Protein AF-A0A4Y7XDV7-F1 (afdb_monomer_lite)

Organism: NCBI:txid197183

Secondary structure (DSSP, 8-state):
--------EE-HHHHHHHH---HHHHHHHT-TTSTT--TTSPPPEEEETTEEEEEHHHHHHHHHHHHHHHHTTSPP---

Sequence (79 aa):
MMTIAITQIINIKLVIQLTGLSRSTIYEMLKPKSKYYDPTFPKQVELTVGRVGWVAKEISDWIDSKVAAREQTEPPLAS

Structure (mmCIF, N/CA/C/O backbone):
data_AF-A0A4Y7XDV7-F1
#
_entry.id   AF-A0A4Y7XDV7-F1
#
loop_
_atom_site.group_PDB
_atom_site.id
_atom_site.type_symbol
_atom_site.label_atom_id
_atom_site.label_alt_id
_atom_site.label_comp_id
_atom_site.label_asym_id
_atom_site.label_entity_id
_atom_site.label_seq_id
_atom_site.pdbx_PDB_ins_code
_atom_site.Cartn_x
_atom_site.Cartn_y
_atom_site.Cartn_z
_atom_site.occupancy
_atom_site.B_iso_or_equiv
_atom_site.auth_seq_id
_atom_site.auth_comp_id
_atom_site.auth_asym_id
_atom_site.auth_atom_id
_atom_site.pdbx_PDB_model_num
ATOM 1 N N . MET A 1 1 ? -4.126 -28.874 -16.557 1.00 63.94 1 MET A N 1
ATOM 2 C CA . MET A 1 1 ? -4.001 -27.503 -17.101 1.00 63.94 1 MET A CA 1
ATOM 3 C C . MET A 1 1 ? -3.325 -26.646 -16.051 1.00 63.94 1 MET A C 1
ATOM 5 O O . MET A 1 1 ? -3.746 -26.709 -14.907 1.00 63.94 1 MET A O 1
ATOM 9 N N . MET A 1 2 ? -2.293 -25.888 -16.412 1.00 66.25 2 MET A N 1
ATOM 10 C CA . MET A 1 2 ? -1.676 -24.910 -15.515 1.00 66.25 2 MET A CA 1
ATOM 11 C C . MET A 1 2 ? -2.095 -23.527 -16.010 1.00 66.25 2 MET A C 1
ATOM 13 O O . MET A 1 2 ? -1.857 -23.192 -17.169 1.00 66.25 2 MET A O 1
ATOM 17 N N . THR A 1 3 ? -2.792 -22.757 -15.183 1.00 72.25 3 THR A N 1
ATOM 18 C CA . THR A 1 3 ? -3.133 -21.371 -15.513 1.00 72.25 3 THR A CA 1
ATOM 19 C C . THR A 1 3 ? -1.875 -20.521 -15.405 1.00 72.25 3 THR A C 1
ATOM 21 O O . THR A 1 3 ? -1.218 -20.525 -14.365 1.00 72.25 3 THR A O 1
ATOM 24 N N . ILE A 1 4 ? -1.544 -19.769 -16.452 1.00 72.62 4 ILE A N 1
ATOM 25 C CA . ILE A 1 4 ? -0.550 -18.701 -16.340 1.00 72.62 4 ILE A CA 1
ATOM 26 C C . ILE A 1 4 ? -1.243 -17.532 -15.637 1.00 72.62 4 ILE A C 1
ATOM 28 O O . ILE A 1 4 ? -2.166 -16.936 -16.188 1.00 72.62 4 ILE A O 1
ATOM 32 N N . ALA A 1 5 ? -0.824 -17.220 -14.412 1.00 71.12 5 ALA A N 1
ATOM 33 C CA . ALA A 1 5 ? -1.262 -16.014 -13.722 1.00 71.12 5 ALA A CA 1
ATOM 34 C C . ALA A 1 5 ? -0.402 -14.841 -14.204 1.00 71.12 5 ALA A C 1
ATOM 36 O O . ALA A 1 5 ? 0.806 -14.807 -13.970 1.00 71.12 5 ALA A O 1
ATOM 37 N N . ILE A 1 6 ? -1.014 -13.891 -14.908 1.00 81.56 6 ILE A N 1
ATOM 38 C CA . ILE A 1 6 ? -0.324 -12.671 -15.324 1.00 81.56 6 ILE A CA 1
ATOM 39 C C . ILE A 1 6 ? -0.265 -11.723 -14.125 1.00 81.56 6 ILE A C 1
ATOM 41 O O . ILE A 1 6 ? -1.290 -11.235 -13.652 1.00 81.56 6 ILE A O 1
ATOM 45 N N . THR A 1 7 ? 0.945 -11.414 -13.666 1.00 88.38 7 THR A N 1
ATOM 46 C CA . THR A 1 7 ? 1.161 -10.384 -12.647 1.00 88.38 7 THR A CA 1
ATOM 47 C C . THR A 1 7 ? 1.094 -9.006 -13.297 1.00 88.38 7 THR A C 1
ATOM 49 O O . THR A 1 7 ? 1.800 -8.726 -14.265 1.00 88.38 7 THR A O 1
ATOM 52 N N . GLN A 1 8 ? 0.230 -8.137 -12.778 1.00 94.50 8 GLN A N 1
ATOM 53 C CA . GLN A 1 8 ? 0.088 -6.753 -13.232 1.00 94.50 8 GLN A CA 1
ATOM 54 C C . GLN A 1 8 ? 0.565 -5.796 -12.143 1.00 94.50 8 GLN A C 1
ATOM 56 O O . GLN A 1 8 ? 0.232 -5.979 -10.971 1.00 94.50 8 GLN A O 1
ATOM 61 N N . ILE A 1 9 ? 1.329 -4.773 -12.535 1.00 96.50 9 ILE A N 1
ATOM 62 C CA . ILE A 1 9 ? 1.764 -3.702 -11.636 1.00 96.50 9 ILE A CA 1
ATOM 63 C C . ILE A 1 9 ? 0.891 -2.471 -11.859 1.00 96.50 9 ILE A C 1
ATOM 65 O O . ILE A 1 9 ? 0.736 -2.000 -12.985 1.00 96.50 9 ILE A O 1
ATOM 69 N N . ILE A 1 10 ? 0.352 -1.928 -10.772 1.00 97.19 10 ILE A N 1
ATOM 70 C CA . ILE A 1 10 ? -0.518 -0.757 -10.773 1.00 97.19 10 ILE A CA 1
ATOM 71 C C . ILE A 1 10 ? 0.167 0.437 -10.114 1.00 97.19 10 ILE A C 1
ATOM 73 O O . ILE A 1 10 ? 0.955 0.302 -9.179 1.00 97.19 10 ILE A O 1
ATOM 77 N N . ASN A 1 11 ? -0.115 1.633 -10.625 1.00 97.12 11 ASN A N 1
ATOM 78 C CA . ASN A 1 11 ? 0.436 2.870 -10.080 1.00 97.12 11 ASN A CA 1
ATOM 79 C C . ASN A 1 11 ? -0.394 3.382 -8.891 1.00 97.12 11 ASN A C 1
ATOM 81 O O . ASN A 1 11 ? -1.521 2.947 -8.655 1.00 97.12 11 ASN A O 1
ATOM 85 N N . ILE A 1 12 ? 0.134 4.391 -8.194 1.00 97.19 12 ILE A N 1
ATOM 86 C CA . ILE A 1 12 ? -0.529 4.993 -7.030 1.00 97.19 12 ILE A CA 1
ATOM 87 C C . ILE A 1 12 ? -1.931 5.547 -7.332 1.00 97.19 12 ILE A C 1
ATOM 89 O O . ILE A 1 12 ? -2.782 5.530 -6.453 1.00 97.19 12 ILE A O 1
ATOM 93 N N . LYS A 1 13 ? -2.211 6.029 -8.554 1.00 97.62 13 LYS A N 1
ATOM 94 C CA . LYS A 1 13 ? -3.548 6.548 -8.898 1.00 97.62 13 LYS A CA 1
ATOM 95 C C . LYS A 1 13 ? -4.586 5.429 -8.868 1.00 97.62 13 LYS A C 1
ATOM 97 O O . LYS A 1 13 ? -5.665 5.635 -8.328 1.00 97.62 13 LYS A O 1
ATOM 102 N N . LEU A 1 14 ? -4.240 4.258 -9.398 1.00 97.75 14 LEU A N 1
ATOM 103 C CA . LEU A 1 14 ? -5.134 3.106 -9.381 1.00 97.75 14 LEU A CA 1
ATOM 104 C C . LEU A 1 14 ? -5.252 2.509 -7.972 1.00 97.75 14 LEU A C 1
ATOM 106 O O . LEU A 1 14 ? -6.351 2.167 -7.559 1.00 97.75 14 LEU A O 1
ATOM 110 N N . VAL A 1 15 ? -4.169 2.481 -7.186 1.00 97.69 15 VAL A N 1
ATOM 111 C CA . VAL A 1 15 ? -4.246 2.078 -5.767 1.00 97.69 15 VAL A CA 1
ATOM 112 C C . VAL A 1 15 ? -5.201 2.987 -4.983 1.00 97.69 15 VAL A C 1
ATOM 114 O O . VAL A 1 15 ? -6.036 2.488 -4.232 1.00 97.69 15 VAL A O 1
ATOM 117 N N . ILE A 1 16 ? -5.138 4.307 -5.191 1.00 98.12 16 ILE A N 1
ATOM 118 C CA . ILE A 1 16 ? -6.081 5.270 -4.593 1.00 98.12 16 ILE A CA 1
ATOM 119 C C . ILE A 1 16 ? -7.521 4.950 -5.011 1.00 98.12 16 ILE A C 1
ATOM 121 O O . ILE A 1 16 ? -8.409 4.939 -4.168 1.00 98.12 16 ILE A O 1
ATOM 125 N N . GLN A 1 17 ? -7.758 4.670 -6.296 1.00 98.06 17 GLN A N 1
ATOM 126 C CA . GLN A 1 17 ? -9.097 4.342 -6.796 1.00 98.06 17 GLN A CA 1
ATOM 127 C C . GLN A 1 17 ? -9.652 3.045 -6.195 1.00 98.06 17 GLN A C 1
ATOM 129 O O . GLN A 1 17 ? -10.824 3.007 -5.842 1.00 98.06 17 GLN A O 1
ATOM 134 N N . LEU A 1 18 ? -8.823 2.006 -6.065 1.00 96.94 18 LEU A N 1
ATOM 135 C CA . LEU A 1 18 ? -9.245 0.702 -5.544 1.00 96.94 18 LEU A CA 1
ATOM 136 C C . LEU A 1 18 ? -9.472 0.717 -4.031 1.00 96.94 18 LEU A C 1
ATOM 138 O O . LEU A 1 18 ? -10.402 0.090 -3.541 1.00 96.94 18 LEU A O 1
ATOM 142 N N . THR A 1 19 ? -8.620 1.422 -3.287 1.00 96.62 19 THR A N 1
ATOM 143 C CA . THR A 1 19 ? -8.665 1.427 -1.815 1.00 96.62 19 THR A CA 1
ATOM 144 C C . THR A 1 19 ? -9.502 2.570 -1.239 1.00 96.62 19 THR A C 1
ATOM 146 O O . THR A 1 19 ? -9.843 2.540 -0.060 1.00 96.62 19 THR A O 1
ATOM 149 N N . GLY A 1 20 ? -9.792 3.611 -2.028 1.00 97.00 20 GLY A N 1
ATOM 150 C CA . GLY A 1 20 ? -10.425 4.850 -1.560 1.00 97.00 20 GLY A CA 1
ATOM 151 C C . GLY A 1 20 ? -9.534 5.707 -0.651 1.00 97.00 20 GLY A C 1
ATOM 152 O O . GLY A 1 20 ? -9.973 6.745 -0.154 1.00 97.00 20 GLY A O 1
ATOM 153 N N . LEU A 1 21 ? -8.281 5.301 -0.418 1.00 96.88 21 LEU A N 1
ATOM 154 C CA . LEU A 1 21 ? -7.358 5.991 0.477 1.00 96.88 21 LEU A CA 1
ATOM 155 C C . LEU A 1 21 ? -6.624 7.123 -0.233 1.00 96.88 21 LEU A C 1
ATOM 157 O O . LEU A 1 21 ? -6.260 7.033 -1.405 1.00 96.88 21 LEU A O 1
ATOM 161 N N . SER A 1 22 ? -6.327 8.188 0.511 1.00 97.50 22 SER A N 1
ATOM 162 C CA . SER A 1 22 ? -5.492 9.269 -0.007 1.00 97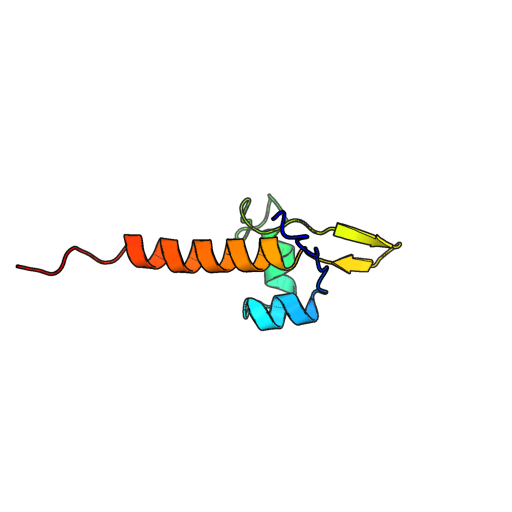.50 22 SER A CA 1
ATOM 163 C C . SER A 1 22 ? -4.054 8.796 -0.249 1.00 97.50 22 SER A C 1
ATOM 165 O O . SER A 1 22 ? -3.542 7.908 0.438 1.00 97.50 22 SER A O 1
ATOM 167 N N . ARG A 1 23 ? -3.350 9.461 -1.175 1.00 96.56 23 ARG A N 1
ATOM 168 C CA . ARG A 1 23 ? -1.921 9.213 -1.430 1.00 96.56 23 ARG A CA 1
ATOM 169 C C . ARG A 1 23 ? -1.084 9.268 -0.149 1.00 96.56 23 ARG A C 1
ATOM 171 O O . ARG A 1 23 ? -0.224 8.417 0.055 1.00 96.56 23 ARG A O 1
ATOM 178 N N . SER A 1 24 ? -1.317 10.279 0.686 1.00 96.81 24 SER A N 1
ATOM 179 C CA . SER A 1 24 ? -0.570 10.469 1.930 1.00 96.81 24 SER A CA 1
ATOM 180 C C . SER A 1 24 ? -0.809 9.309 2.889 1.00 96.81 24 SER A C 1
ATOM 182 O O . SER A 1 24 ? 0.153 8.772 3.423 1.00 96.81 24 SER A O 1
ATOM 184 N N . THR A 1 25 ? -2.061 8.865 3.038 1.00 96.75 25 THR A N 1
ATOM 185 C CA . THR A 1 25 ? -2.409 7.706 3.872 1.00 96.75 25 THR A CA 1
ATOM 186 C C . THR A 1 25 ? -1.675 6.452 3.409 1.00 96.75 25 THR A C 1
ATOM 188 O O . THR A 1 25 ? -1.054 5.789 4.228 1.00 96.75 25 THR A O 1
ATOM 191 N N . ILE A 1 26 ? -1.661 6.176 2.102 1.00 96.94 26 ILE A N 1
ATOM 192 C CA . ILE A 1 26 ? -0.958 5.014 1.537 1.00 96.94 26 ILE A CA 1
ATOM 193 C C . ILE A 1 26 ? 0.539 5.049 1.877 1.00 96.94 26 ILE A C 1
ATOM 195 O O . ILE A 1 26 ? 1.103 4.044 2.300 1.00 96.94 26 ILE A O 1
ATOM 199 N N . TYR A 1 27 ? 1.200 6.203 1.744 1.00 95.31 27 TYR A N 1
ATOM 200 C CA . TYR A 1 27 ? 2.615 6.309 2.114 1.00 95.31 27 TYR A CA 1
ATOM 201 C C . TYR A 1 27 ? 2.858 6.235 3.623 1.00 95.31 27 TYR A C 1
ATOM 203 O O . TYR A 1 27 ? 3.897 5.729 4.039 1.00 95.31 27 TYR A O 1
ATOM 211 N N . GLU A 1 28 ? 1.929 6.720 4.443 1.00 96.06 28 GLU A N 1
ATOM 212 C CA . GLU A 1 28 ? 2.003 6.593 5.899 1.00 96.06 28 GLU A CA 1
ATOM 213 C C . GLU A 1 28 ? 1.851 5.136 6.351 1.00 96.06 28 GLU A C 1
ATOM 215 O O . GLU A 1 28 ? 2.605 4.691 7.213 1.00 96.06 28 GLU A O 1
ATOM 220 N N . MET A 1 29 ? 0.985 4.355 5.701 1.00 95.88 29 MET A N 1
ATOM 221 C CA . MET A 1 29 ? 0.826 2.922 5.978 1.00 95.88 29 MET A CA 1
ATOM 222 C C . MET A 1 29 ? 2.097 2.106 5.750 1.00 95.88 29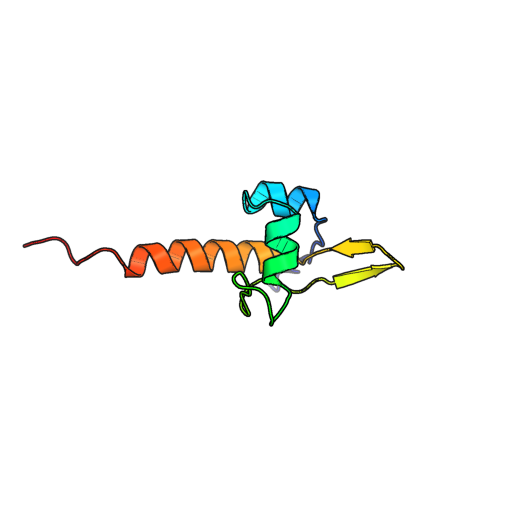 MET A C 1
ATOM 224 O O . MET A 1 29 ? 2.278 1.063 6.368 1.00 95.88 29 MET A O 1
ATOM 228 N N . LEU A 1 30 ? 3.004 2.599 4.909 1.00 94.25 30 LEU A N 1
ATOM 229 C CA . LEU A 1 30 ? 4.275 1.946 4.607 1.00 94.25 30 LEU A CA 1
ATOM 230 C C . LEU A 1 30 ? 5.397 2.309 5.586 1.00 94.25 30 LEU A C 1
ATOM 232 O O . LEU A 1 30 ? 6.456 1.685 5.556 1.00 94.25 30 LEU A O 1
ATOM 236 N N . LYS A 1 31 ? 5.206 3.323 6.436 1.00 95.12 31 LYS A N 1
ATOM 237 C CA . LYS A 1 31 ? 6.229 3.801 7.372 1.00 95.12 31 LYS A CA 1
ATOM 238 C C . LYS A 1 31 ? 6.031 3.146 8.738 1.00 95.12 31 LYS A C 1
ATOM 240 O O . LYS A 1 31 ? 5.076 3.512 9.412 1.00 95.12 31 LYS A O 1
ATOM 245 N N . PRO A 1 32 ? 6.972 2.324 9.240 1.00 93.25 32 PRO A N 1
ATOM 246 C CA . PRO A 1 32 ? 6.849 1.661 10.547 1.00 93.25 32 PRO A CA 1
ATOM 247 C C . PRO A 1 32 ? 6.618 2.595 11.741 1.00 93.25 32 PRO A C 1
ATOM 249 O O . PRO A 1 32 ? 6.105 2.181 12.771 1.00 93.25 32 PRO A O 1
ATOM 252 N N . LYS A 1 33 ? 7.025 3.863 11.614 1.00 93.25 33 LYS A N 1
ATOM 253 C CA . LYS A 1 33 ? 6.883 4.888 12.656 1.00 93.25 33 LYS A CA 1
ATOM 254 C C . LYS A 1 33 ? 5.562 5.660 12.581 1.00 93.25 33 LYS A C 1
ATOM 256 O O . LYS A 1 33 ? 5.315 6.505 13.435 1.00 93.25 33 LYS A O 1
ATOM 261 N N . SER A 1 34 ? 4.754 5.441 11.546 1.00 94.06 34 SER A N 1
ATOM 262 C CA . SER A 1 34 ? 3.479 6.134 11.391 1.00 94.06 34 SER A CA 1
ATOM 263 C C . SER A 1 34 ? 2.397 5.496 12.252 1.00 94.06 34 SER A C 1
ATOM 265 O O . SER A 1 34 ? 2.344 4.277 12.397 1.00 94.06 34 SER A O 1
ATOM 267 N N . LYS A 1 35 ? 1.457 6.315 12.735 1.00 92.88 35 LYS A N 1
ATOM 268 C CA . LYS A 1 35 ? 0.217 5.840 13.367 1.00 92.88 35 LYS A CA 1
ATOM 269 C C . LYS A 1 35 ? -0.588 4.922 12.439 1.00 92.88 35 LYS A C 1
ATOM 271 O O . LYS A 1 35 ? -1.315 4.061 12.920 1.00 92.88 35 LYS A O 1
ATOM 276 N N . TYR A 1 36 ? -0.484 5.137 11.130 1.00 92.38 36 TYR A N 1
ATOM 277 C CA . TYR A 1 36 ? -1.235 4.382 10.132 1.00 92.38 36 TYR A CA 1
ATOM 278 C C . TYR A 1 36 ? -0.479 3.161 9.614 1.00 92.38 36 TYR A C 1
ATOM 280 O O . TYR A 1 36 ? -0.981 2.523 8.698 1.00 92.38 36 TYR A O 1
ATOM 288 N N . TYR A 1 37 ? 0.703 2.845 10.158 1.00 95.44 37 TYR A N 1
ATOM 289 C CA . TYR A 1 37 ? 1.496 1.710 9.699 1.00 95.44 37 TYR A CA 1
ATOM 290 C C . TYR A 1 37 ? 0.673 0.425 9.697 1.00 95.44 37 TYR A C 1
ATOM 292 O O . TYR A 1 37 ? 0.128 0.025 10.727 1.00 95.44 37 TYR A O 1
ATOM 300 N N . ASP A 1 38 ? 0.627 -0.230 8.544 1.00 94.06 38 ASP A N 1
ATOM 301 C CA . ASP A 1 38 ? -0.012 -1.526 8.397 1.00 94.06 38 ASP A CA 1
ATOM 302 C C . ASP A 1 38 ? 1.006 -2.491 7.774 1.00 94.06 38 ASP A C 1
ATOM 304 O O . ASP A 1 38 ? 1.287 -2.393 6.577 1.00 94.06 38 ASP A O 1
ATOM 308 N N . PRO A 1 39 ? 1.571 -3.434 8.553 1.00 94.19 39 PRO A N 1
ATOM 309 C CA . PRO A 1 39 ? 2.537 -4.397 8.030 1.00 94.19 39 PRO A CA 1
ATOM 310 C C . PRO A 1 39 ? 1.930 -5.356 6.995 1.00 94.19 39 PRO A C 1
ATOM 312 O O . PRO A 1 39 ? 2.682 -6.026 6.290 1.00 94.19 39 PRO A O 1
ATOM 315 N N . THR A 1 40 ? 0.598 -5.437 6.910 1.00 95.12 40 THR A N 1
ATOM 316 C CA . THR A 1 40 ? -0.116 -6.254 5.919 1.00 95.12 40 THR A CA 1
ATOM 317 C C . THR A 1 40 ? -0.343 -5.518 4.602 1.00 95.12 40 THR A C 1
ATOM 319 O O . THR A 1 40 ? -0.691 -6.151 3.608 1.00 95.12 40 THR A O 1
ATOM 322 N N . PHE A 1 41 ? -0.140 -4.195 4.566 1.00 96.50 41 PHE A N 1
ATOM 323 C CA . PHE A 1 41 ? -0.321 -3.423 3.344 1.00 96.50 41 PHE A CA 1
ATOM 324 C C . PHE A 1 41 ? 0.785 -3.746 2.320 1.00 96.50 41 PHE A C 1
ATOM 326 O O . PHE A 1 41 ? 1.964 -3.797 2.693 1.00 96.50 41 PHE A O 1
ATOM 333 N N . PRO A 1 42 ? 0.448 -3.938 1.028 1.00 96.94 42 PRO A N 1
ATOM 334 C CA . PRO A 1 42 ? 1.422 -4.350 0.022 1.00 96.94 42 PRO A CA 1
ATOM 335 C C . PRO A 1 42 ? 2.585 -3.372 -0.140 1.00 96.94 42 PRO A C 1
ATOM 337 O O . PRO A 1 42 ? 2.419 -2.147 -0.176 1.00 96.94 42 PRO A O 1
ATOM 340 N N . LYS A 1 43 ? 3.790 -3.928 -0.274 1.00 95.44 43 LYS A N 1
ATOM 341 C CA . LYS A 1 43 ? 5.016 -3.144 -0.445 1.00 95.44 43 LYS A CA 1
ATOM 342 C C . LYS A 1 43 ? 5.122 -2.604 -1.868 1.00 95.44 43 LYS A C 1
ATOM 344 O O . LYS A 1 43 ? 4.581 -3.159 -2.819 1.00 95.44 43 LYS A O 1
ATOM 349 N N . GLN A 1 44 ? 5.850 -1.502 -2.001 1.00 95.62 44 GLN A N 1
ATOM 350 C CA . GLN A 1 44 ? 6.116 -0.897 -3.301 1.00 95.62 44 GLN A CA 1
ATOM 351 C C . GLN A 1 44 ? 7.138 -1.742 -4.072 1.00 95.62 44 GLN A C 1
ATOM 353 O O . GLN A 1 44 ? 8.137 -2.179 -3.501 1.00 95.62 44 GLN A O 1
ATOM 358 N N . VAL A 1 45 ? 6.922 -1.897 -5.373 1.00 95.75 45 VAL A N 1
ATOM 359 C CA . VAL A 1 45 ? 7.880 -2.442 -6.336 1.00 95.75 45 VAL A CA 1
ATOM 360 C C . VAL A 1 45 ? 8.500 -1.276 -7.097 1.00 95.75 45 VAL A C 1
ATOM 362 O O . VAL A 1 45 ? 7.787 -0.501 -7.742 1.00 95.75 45 VAL A O 1
ATOM 365 N N . GLU A 1 46 ? 9.821 -1.138 -7.026 1.00 95.50 46 GLU A N 1
ATOM 366 C CA . GLU A 1 46 ? 10.557 -0.171 -7.840 1.00 95.50 46 GLU A CA 1
ATOM 367 C C . GLU A 1 46 ? 10.658 -0.690 -9.279 1.00 95.50 46 GLU A C 1
ATOM 369 O O . GLU A 1 46 ? 11.199 -1.764 -9.530 1.00 95.50 46 GLU A O 1
ATOM 374 N N . LEU A 1 47 ? 10.085 0.056 -10.226 1.00 93.38 47 LEU A N 1
ATOM 375 C CA . LEU A 1 47 ? 10.091 -0.299 -11.648 1.00 93.38 47 LEU A CA 1
ATOM 376 C C . LEU A 1 47 ? 11.260 0.359 -12.377 1.00 93.38 47 LEU A C 1
ATOM 378 O O . LEU A 1 47 ? 11.895 -0.251 -13.231 1.00 93.38 47 LEU A O 1
ATOM 382 N N . THR A 1 48 ? 11.511 1.627 -12.054 1.00 93.62 48 THR A N 1
ATOM 383 C CA . THR A 1 48 ? 12.627 2.434 -12.553 1.00 93.62 48 THR A CA 1
ATOM 384 C C . THR A 1 48 ? 13.003 3.462 -11.492 1.00 93.62 48 THR A C 1
ATOM 386 O O . THR A 1 48 ? 12.254 3.673 -10.537 1.00 93.62 48 THR A O 1
ATOM 389 N N . VAL A 1 49 ? 14.079 4.212 -11.737 1.00 92.69 49 VAL A N 1
ATOM 390 C CA . VAL A 1 49 ? 14.453 5.370 -10.915 1.00 92.69 49 VAL A CA 1
ATOM 391 C C . VAL A 1 49 ? 13.252 6.311 -10.756 1.00 92.69 49 VAL A C 1
ATOM 393 O O . VAL A 1 49 ? 12.727 6.844 -11.736 1.00 92.69 49 VAL A O 1
ATOM 396 N N . GLY A 1 50 ? 12.780 6.469 -9.519 1.00 88.44 50 GLY A N 1
ATOM 397 C CA . GLY A 1 50 ? 11.673 7.364 -9.165 1.00 88.44 50 GLY A CA 1
ATOM 398 C C . GLY A 1 50 ? 10.269 6.890 -9.561 1.00 88.44 50 GLY A C 1
ATOM 399 O O . GLY A 1 50 ? 9.306 7.630 -9.347 1.00 88.44 50 GLY A O 1
ATOM 400 N N . ARG A 1 51 ? 10.108 5.679 -10.115 1.00 92.94 51 ARG A N 1
ATOM 401 C CA . ARG A 1 51 ? 8.791 5.108 -10.433 1.00 92.94 51 ARG A CA 1
ATOM 402 C C . ARG A 1 51 ? 8.565 3.819 -9.662 1.00 92.94 51 ARG A C 1
ATOM 404 O O . ARG A 1 51 ? 9.231 2.813 -9.890 1.00 92.94 51 ARG A O 1
ATOM 411 N N . VAL A 1 52 ? 7.540 3.851 -8.822 1.00 96.44 52 VAL A N 1
ATOM 412 C CA . VAL A 1 52 ? 7.092 2.709 -8.027 1.00 96.44 52 VAL A CA 1
ATOM 413 C C . VAL A 1 52 ? 5.680 2.289 -8.423 1.00 96.44 52 VAL A C 1
ATOM 415 O O . VAL A 1 52 ? 4.890 3.098 -8.924 1.00 96.44 52 VAL A O 1
ATOM 418 N N . GLY A 1 53 ? 5.361 1.026 -8.181 1.00 96.75 53 GLY A N 1
ATOM 419 C CA . GLY A 1 53 ? 4.021 0.473 -8.317 1.00 96.75 53 GLY A CA 1
ATOM 420 C C . GLY A 1 53 ? 3.748 -0.603 -7.274 1.00 96.75 53 GLY A C 1
ATOM 421 O O . GLY A 1 53 ? 4.582 -0.870 -6.416 1.00 96.75 53 GLY A O 1
ATOM 422 N N . TRP A 1 54 ? 2.576 -1.216 -7.351 1.00 97.75 54 TRP A N 1
ATOM 423 C CA . TRP A 1 54 ? 2.152 -2.309 -6.479 1.00 97.75 54 TRP A CA 1
ATOM 424 C C . TRP A 1 54 ? 1.639 -3.462 -7.321 1.00 97.75 54 TRP A C 1
ATOM 426 O O . TRP A 1 54 ? 1.091 -3.242 -8.402 1.00 97.75 54 TRP A O 1
ATOM 436 N N . VAL A 1 55 ? 1.788 -4.689 -6.835 1.00 97.06 55 VAL A N 1
ATOM 437 C CA . VAL A 1 55 ? 1.191 -5.846 -7.497 1.00 97.06 55 VAL A CA 1
ATOM 438 C C . VAL A 1 55 ? -0.325 -5.784 -7.317 1.00 97.06 55 VAL A C 1
ATOM 440 O O . VAL A 1 55 ? -0.826 -5.729 -6.197 1.00 97.06 55 VAL A O 1
ATOM 443 N N . ALA A 1 56 ? -1.068 -5.810 -8.425 1.00 96.00 56 ALA A N 1
ATOM 444 C CA . ALA A 1 56 ? -2.528 -5.711 -8.413 1.00 96.00 56 ALA A CA 1
ATOM 445 C C . ALA A 1 56 ? -3.172 -6.786 -7.527 1.00 96.00 56 ALA A C 1
ATOM 447 O O . ALA A 1 56 ? -4.085 -6.493 -6.760 1.00 96.00 56 ALA A O 1
ATOM 448 N N . LYS A 1 57 ? -2.652 -8.017 -7.605 1.00 94.94 57 LYS A N 1
ATOM 449 C CA . LYS A 1 57 ? -3.131 -9.140 -6.801 1.00 94.94 57 LYS A CA 1
ATOM 450 C C . LYS A 1 57 ? -2.934 -8.900 -5.305 1.00 94.94 57 LYS A C 1
ATOM 452 O O . LYS A 1 57 ? -3.867 -9.116 -4.554 1.00 94.94 57 LYS A O 1
ATOM 457 N N . GLU A 1 58 ? -1.774 -8.405 -4.878 1.00 96.62 58 GLU A N 1
ATOM 458 C CA . GLU A 1 58 ? -1.520 -8.137 -3.455 1.00 96.62 58 GLU A CA 1
ATOM 459 C C . GLU A 1 58 ? -2.458 -7.054 -2.908 1.00 96.62 58 GLU A C 1
ATOM 461 O O . GLU A 1 58 ? -2.931 -7.156 -1.781 1.00 96.62 58 GLU A O 1
ATOM 466 N N . ILE A 1 59 ? -2.763 -6.030 -3.714 1.00 97.31 59 ILE A N 1
ATOM 467 C CA . ILE A 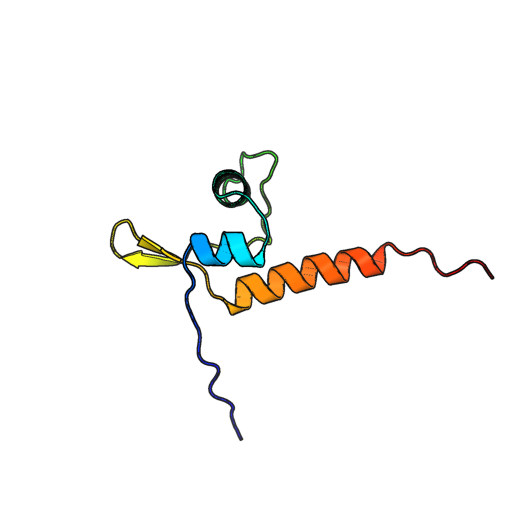1 59 ? -3.735 -4.992 -3.344 1.00 97.31 59 ILE A CA 1
ATOM 468 C C . ILE A 1 59 ? -5.144 -5.581 -3.237 1.00 97.31 59 ILE A C 1
ATOM 470 O O . ILE A 1 59 ? -5.845 -5.265 -2.280 1.00 97.31 59 ILE A O 1
ATOM 474 N N . SER A 1 60 ? -5.543 -6.453 -4.169 1.00 96.19 60 SER A N 1
ATOM 475 C CA . SER A 1 60 ? -6.823 -7.172 -4.094 1.00 96.19 60 SER A CA 1
ATOM 476 C C . SER A 1 60 ? -6.898 -8.050 -2.847 1.00 96.19 60 SER A C 1
ATOM 478 O O . SER A 1 60 ? -7.817 -7.891 -2.055 1.00 96.19 60 SER A O 1
ATOM 480 N N . ASP A 1 61 ? -5.890 -8.897 -2.624 1.00 95.81 61 ASP A N 1
ATOM 481 C CA . ASP A 1 61 ? -5.819 -9.802 -1.475 1.00 95.81 61 ASP A CA 1
ATOM 482 C C . ASP A 1 61 ? -5.879 -9.009 -0.151 1.00 95.81 61 ASP A C 1
ATOM 484 O O . ASP A 1 61 ? -6.531 -9.418 0.811 1.00 95.81 61 ASP A O 1
ATOM 488 N N . TRP A 1 62 ? -5.232 -7.838 -0.093 1.00 97.06 62 TRP A N 1
ATOM 489 C CA . TRP A 1 62 ? -5.307 -6.953 1.068 1.00 97.06 62 TRP A CA 1
ATOM 490 C C . TRP A 1 62 ? -6.717 -6.381 1.274 1.00 97.06 62 TRP A C 1
ATOM 492 O O . TRP A 1 62 ? -7.203 -6.388 2.406 1.00 97.06 62 TRP A O 1
ATOM 502 N N . ILE A 1 63 ? -7.399 -5.929 0.215 1.00 96.19 63 ILE A N 1
ATOM 503 C CA . ILE A 1 63 ? -8.797 -5.464 0.296 1.00 96.19 63 ILE A CA 1
ATOM 504 C C . ILE A 1 63 ? -9.697 -6.596 0.798 1.00 96.19 63 ILE A C 1
ATOM 506 O O . ILE A 1 63 ? -10.452 -6.393 1.750 1.00 96.19 63 ILE A O 1
ATOM 510 N N . ASP A 1 64 ? -9.560 -7.793 0.229 1.00 96.1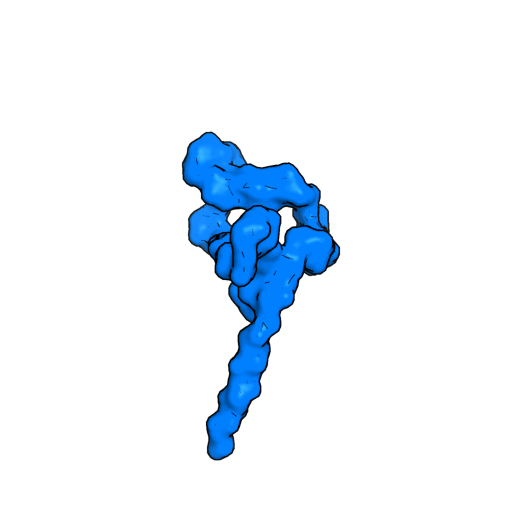9 64 ASP A N 1
ATOM 511 C CA . ASP A 1 64 ? -10.330 -8.973 0.625 1.00 96.19 64 ASP A CA 1
ATOM 512 C C . ASP A 1 64 ? -10.095 -9.314 2.101 1.00 96.19 64 ASP A C 1
ATOM 514 O O . ASP A 1 64 ? -11.042 -9.602 2.831 1.00 96.19 64 ASP A O 1
ATOM 518 N N . SER A 1 65 ? -8.859 -9.169 2.595 1.00 95.69 65 SER A N 1
ATOM 519 C CA . SER A 1 65 ? -8.561 -9.346 4.021 1.00 95.69 65 SER A CA 1
ATOM 520 C C . SER A 1 65 ? -9.298 -8.340 4.918 1.00 95.69 65 SER A C 1
ATOM 522 O O . SER A 1 65 ? -9.754 -8.705 6.003 1.00 95.69 65 SER A O 1
ATOM 524 N N . LYS A 1 66 ? -9.470 -7.081 4.477 1.00 94.19 66 LYS A N 1
ATOM 525 C CA . LYS A 1 66 ? -10.231 -6.064 5.226 1.00 94.19 66 LYS A CA 1
ATOM 526 C C . LYS A 1 66 ? -11.728 -6.357 5.211 1.00 94.19 66 LYS A C 1
ATOM 528 O O . LYS A 1 66 ? -12.391 -6.130 6.221 1.00 94.19 66 LYS A O 1
ATOM 533 N N . VAL A 1 67 ? -12.246 -6.877 4.099 1.00 94.69 67 VAL A N 1
ATOM 534 C CA . VAL A 1 67 ? -13.644 -7.314 3.990 1.00 94.69 67 VAL A CA 1
ATOM 535 C C . VAL A 1 67 ? -13.898 -8.522 4.894 1.00 94.69 67 VAL A C 1
ATOM 537 O O . VAL A 1 67 ? -14.825 -8.484 5.696 1.00 94.69 67 VAL A O 1
ATOM 540 N N . ALA A 1 68 ? -13.041 -9.541 4.854 1.00 93.50 68 ALA A N 1
ATOM 541 C CA . ALA A 1 68 ? -13.169 -10.730 5.696 1.00 93.50 68 ALA A CA 1
ATOM 542 C C . ALA A 1 68 ? -13.059 -10.407 7.198 1.00 93.50 68 ALA A C 1
ATOM 544 O O . ALA A 1 68 ? -13.794 -10.960 8.014 1.00 93.50 68 ALA A O 1
ATOM 545 N N . ALA A 1 69 ? -12.184 -9.469 7.579 1.00 90.25 69 ALA A N 1
ATOM 546 C CA . ALA A 1 69 ? -12.062 -9.027 8.969 1.00 90.25 69 ALA A CA 1
ATOM 547 C C . ALA A 1 69 ? -13.354 -8.376 9.505 1.00 90.25 69 ALA A C 1
ATOM 549 O O . ALA A 1 69 ? -13.646 -8.496 10.696 1.00 90.25 69 ALA A O 1
ATOM 550 N N . ARG A 1 70 ? -14.156 -7.733 8.640 1.00 89.50 70 ARG A N 1
ATOM 551 C CA . ARG A 1 70 ? -15.480 -7.195 9.006 1.00 89.50 70 ARG A CA 1
ATOM 552 C C . ARG A 1 70 ? -16.459 -8.313 9.367 1.00 89.50 70 ARG A C 1
ATOM 554 O O . ARG A 1 70 ? -17.200 -8.184 10.332 1.00 89.50 70 ARG A O 1
ATOM 561 N N . GLU A 1 71 ? -16.459 -9.404 8.609 1.00 79.44 71 GLU A N 1
ATOM 562 C CA . GLU A 1 71 ? -17.411 -10.513 8.787 1.00 79.44 71 GLU A CA 1
ATOM 563 C C . GLU A 1 71 ? -17.166 -11.295 10.086 1.00 79.44 71 GLU A C 1
ATOM 565 O O . GLU A 1 71 ? -18.097 -11.822 10.681 1.00 79.44 71 GLU A O 1
ATOM 570 N N . GLN A 1 72 ? -15.936 -11.294 10.605 1.00 62.50 72 GLN A N 1
ATOM 571 C CA . GLN A 1 72 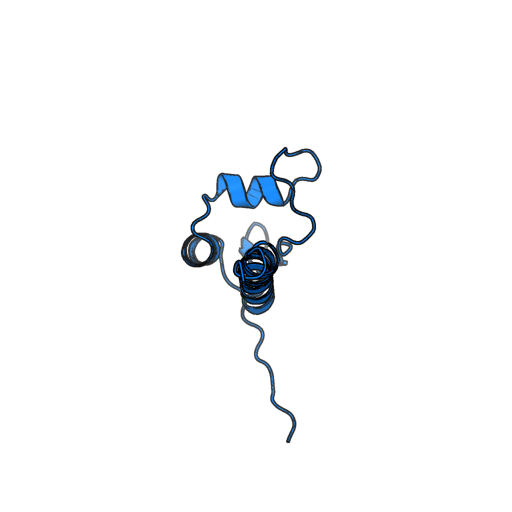? -15.613 -11.909 11.900 1.00 62.50 72 GLN A CA 1
ATOM 572 C C . GLN A 1 72 ? -16.082 -11.088 13.112 1.00 62.50 72 GLN A C 1
ATOM 574 O O . GLN A 1 72 ? -15.983 -11.559 14.243 1.00 62.50 72 GLN A O 1
ATOM 579 N N . THR A 1 73 ? -16.564 -9.859 12.897 1.00 57.84 73 THR A N 1
ATOM 580 C CA . THR A 1 73 ? -17.041 -8.967 13.96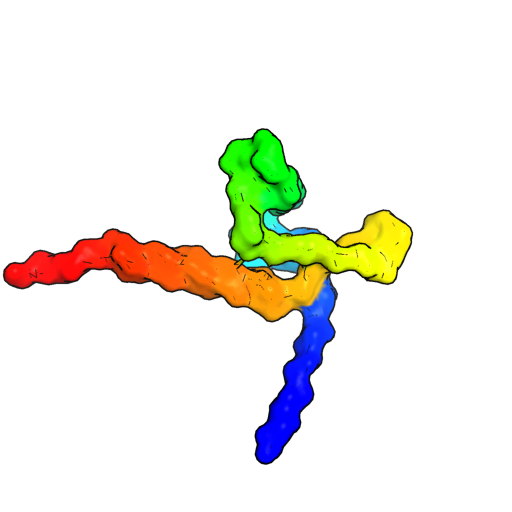6 1.00 57.84 73 THR A CA 1
ATOM 581 C C . THR A 1 73 ? -18.565 -8.856 14.043 1.00 57.84 73 THR A C 1
ATOM 583 O O . THR A 1 73 ? -19.062 -8.138 14.911 1.00 57.84 73 THR A O 1
ATOM 586 N N . GLU A 1 74 ? -19.318 -9.579 13.206 1.00 54.66 74 GLU A N 1
ATOM 587 C CA . GLU A 1 74 ? -20.762 -9.744 13.407 1.00 54.66 74 GLU A CA 1
ATOM 588 C C . GLU A 1 74 ? -21.017 -10.695 14.595 1.00 54.66 74 GLU A C 1
ATOM 590 O O . GLU A 1 74 ? -20.571 -11.845 14.569 1.00 54.66 74 GLU A O 1
ATOM 595 N N . PRO A 1 75 ? -21.710 -10.251 15.666 1.00 59.66 75 PRO A N 1
ATOM 596 C CA . PRO A 1 75 ? -22.166 -11.152 16.719 1.00 59.66 75 PRO A CA 1
ATOM 597 C C . PRO A 1 75 ? -23.055 -12.241 16.098 1.00 59.66 75 PRO A C 1
ATOM 599 O O . PRO A 1 75 ? -23.858 -11.904 15.221 1.00 59.66 75 PRO A O 1
ATOM 602 N N . PRO A 1 76 ? -22.979 -13.513 16.545 1.00 56.47 76 PRO A N 1
ATOM 603 C CA . PRO A 1 76 ? -23.953 -14.513 16.129 1.00 56.47 76 PRO A CA 1
ATOM 604 C C . PRO A 1 76 ? -25.337 -13.944 16.425 1.00 56.47 76 PRO A C 1
ATOM 606 O O . PRO A 1 76 ? -25.570 -13.480 17.545 1.00 56.47 76 PRO A O 1
ATOM 609 N N . LEU A 1 77 ? -26.202 -13.908 15.408 1.00 59.69 77 LEU A N 1
ATOM 610 C CA . LEU A 1 77 ? -27.563 -13.404 15.531 1.00 59.69 77 LEU A CA 1
ATOM 611 C C . LEU A 1 77 ? -28.177 -13.895 16.841 1.00 59.69 77 LEU A C 1
ATOM 613 O O . LEU A 1 77 ? -28.171 -15.094 17.119 1.00 59.69 77 LEU A O 1
ATOM 617 N N . ALA A 1 78 ? -28.697 -12.949 17.622 1.00 57.09 78 ALA A N 1
ATOM 618 C CA . ALA A 1 78 ? -29.533 -13.242 18.769 1.00 57.09 78 ALA A CA 1
ATOM 619 C C . ALA A 1 78 ? -30.570 -14.311 18.379 1.00 57.09 78 ALA A C 1
ATOM 621 O O . ALA A 1 78 ? -31.350 -14.122 17.442 1.00 57.09 78 ALA A O 1
ATOM 622 N N . SER A 1 79 ? -30.531 -15.444 19.071 1.00 51.25 79 SER A N 1
ATOM 623 C CA . SER A 1 79 ? -31.568 -16.476 19.113 1.00 51.25 79 SER A CA 1
ATOM 624 C C . SER A 1 79 ? -31.713 -16.914 20.558 1.00 51.25 79 SER A C 1
ATOM 626 O O . SER A 1 79 ? -30.661 -17.167 21.188 1.00 51.25 79 SER A O 1
#

InterPro domains:
  IPR010260 DNA-binding transcriptional activator AlpA [PF05930] (8-63)
  IPR052931 Prophage regulatory DNA-binding activator [PTHR36154] (7-71)

Radius of gyration: 15.7 Å; chains: 1; bounding box: 46×38×36 Å

Foldseek 3Di:
DDDDDDWDWAAPVVLCVLVVDDPVLLVLCVDPPHPSPDPLQFDWDDPDVPGTTGTPVSSVVSVVVVVVVVVVPDDDPDD

pLDDT: mean 89.48, std 12.88, range [51.25, 98.12]